Protein AF-A0A9D6IH78-F1 (afdb_monomer)

Solvent-accessible surface area (backbone atoms only — not comparable to full-atom values): 4354 Å² total; per-residue (Å²): 136,52,73,70,55,51,54,49,52,51,52,54,52,50,50,54,39,51,43,30,44,52,51,21,52,75,70,72,40,55,92,59,40,40,86,39,76,57,90,91,46,77,70,27,45,29,20,72,68,57,50,50,55,61,63,65,74,63,84,82,72,99,72,82,80,42,84,86,65,65,128

Secondary structure (DSSP, 8-state):
--HHHHHHHHHHHHHHHHHHHHHHHHTT-GGG-EEE--TTSS-EEE-HHHHHHHHHT-SS-SS---SS---

Radius of gyration: 13.11 Å; Cα contacts (8 Å, |Δi|>4): 65; chains: 1; bounding box: 28×25×34 Å

Nearest PDB structures (foldseek):
  8ebw-assembly1_D  TM=3.433E-01  e=7.745E+00  Homo sapiens
  9axt-assembly1_AN  TM=2.721E-01  e=8.291E+00  Schizosaccharomyces pombe

Foldseek 3Di:
DDPVVVVVLVVVLVVLQVLQCVLCVVVVNSVQWDFDDAPNDGTHTHHPVSNVVRNVVPPDDPDDQDPPGDD

Mean predicted aligned error: 7.55 Å

Structure (mmCIF, N/CA/C/O backbone):
data_AF-A0A9D6IH78-F1
#
_entry.id   AF-A0A9D6IH78-F1
#
loop_
_atom_site.group_PDB
_atom_site.id
_atom_site.type_symbol
_atom_site.label_atom_id
_atom_site.label_alt_id
_atom_site.label_comp_id
_atom_site.label_asym_id
_atom_site.label_entity_id
_atom_site.label_seq_id
_atom_site.pdbx_PDB_ins_code
_atom_site.Cartn_x
_atom_site.Cartn_y
_atom_site.Cartn_z
_atom_site.occupancy
_atom_site.B_iso_or_equiv
_atom_site.auth_seq_id
_atom_site.auth_comp_id
_atom_site.auth_asym_id
_atom_site.auth_atom_id
_atom_site.pdbx_PDB_model_num
ATOM 1 N N . MET A 1 1 ? -9.265 11.991 21.808 1.00 67.75 1 MET A N 1
ATOM 2 C CA . MET A 1 1 ? -9.491 10.729 21.090 1.00 67.75 1 MET A CA 1
ATOM 3 C C . MET A 1 1 ? -9.993 9.721 22.097 1.00 67.75 1 MET A C 1
ATOM 5 O O . MET A 1 1 ? -9.443 9.647 23.188 1.00 67.75 1 MET A O 1
ATOM 9 N N . THR A 1 2 ? -11.091 9.055 21.783 1.00 92.06 2 THR A N 1
ATOM 10 C CA . THR A 1 2 ? -11.633 7.934 22.551 1.00 92.06 2 THR A CA 1
ATOM 11 C C . THR A 1 2 ? -10.991 6.632 22.076 1.00 92.06 2 THR A C 1
ATOM 13 O O . THR A 1 2 ? -10.517 6.553 20.944 1.00 92.06 2 THR A O 1
ATOM 16 N N . GLU A 1 3 ? -11.023 5.592 22.906 1.00 92.25 3 GLU A N 1
ATOM 17 C CA . GLU A 1 3 ? -10.542 4.249 22.541 1.00 92.25 3 GLU A CA 1
ATOM 18 C C . GLU A 1 3 ? -11.196 3.735 21.241 1.00 92.25 3 GLU A C 1
ATOM 20 O O . GLU A 1 3 ? -10.542 3.166 20.369 1.00 92.25 3 GLU A O 1
ATOM 25 N N . THR A 1 4 ? -12.487 4.013 21.048 1.00 93.44 4 THR A N 1
ATOM 26 C CA . THR A 1 4 ? -13.222 3.644 19.829 1.00 93.44 4 THR A CA 1
ATOM 27 C C . THR A 1 4 ? -12.706 4.370 18.583 1.00 93.44 4 THR A C 1
ATOM 29 O O . THR A 1 4 ? -12.653 3.784 17.497 1.00 93.44 4 THR A O 1
ATOM 32 N N . GLU A 1 5 ? -12.326 5.643 18.717 1.00 93.00 5 GLU A N 1
ATOM 33 C CA . GLU A 1 5 ? -11.725 6.422 17.628 1.00 93.00 5 GLU A CA 1
ATOM 34 C C . GLU A 1 5 ? -10.327 5.888 17.291 1.00 93.00 5 GLU A C 1
ATOM 36 O O . GLU A 1 5 ? -10.020 5.689 16.118 1.00 93.00 5 GLU A O 1
ATOM 41 N N . GLU A 1 6 ? -9.514 5.565 18.300 1.00 93.12 6 GLU A N 1
ATOM 42 C CA . GLU A 1 6 ? -8.187 4.956 18.127 1.00 93.12 6 GLU A CA 1
ATOM 43 C C . GLU A 1 6 ? -8.252 3.628 17.370 1.00 93.12 6 GLU A C 1
ATOM 45 O O . 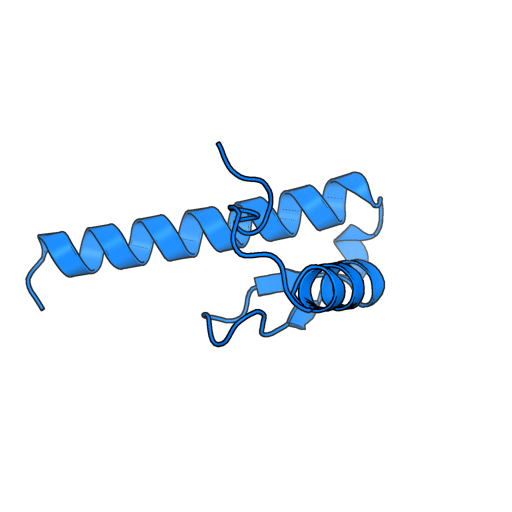GLU A 1 6 ? -7.562 3.448 16.364 1.00 93.12 6 GLU A O 1
ATOM 50 N N . LEU A 1 7 ? -9.134 2.721 17.793 1.00 94.56 7 LEU A N 1
ATOM 51 C CA . LEU A 1 7 ? -9.324 1.430 17.130 1.00 94.56 7 LEU A CA 1
ATOM 52 C C . LEU A 1 7 ? -9.830 1.586 15.692 1.00 94.56 7 LEU A C 1
ATOM 54 O O . LEU A 1 7 ? -9.423 0.835 14.802 1.00 94.56 7 LEU A O 1
ATOM 58 N N . SER A 1 8 ? -10.695 2.572 15.447 1.00 92.06 8 SER A N 1
ATOM 59 C CA . SER A 1 8 ? -11.177 2.878 14.097 1.00 92.06 8 SER A CA 1
ATOM 60 C C . SER A 1 8 ? -10.037 3.363 13.200 1.00 92.06 8 SER A C 1
ATOM 62 O O . SER A 1 8 ? -9.860 2.822 12.111 1.00 92.06 8 SER A O 1
ATOM 64 N N . HIS A 1 9 ? -9.201 4.283 13.691 1.00 89.69 9 HIS A N 1
ATOM 65 C CA . HIS A 1 9 ? -8.006 4.748 12.983 1.00 89.69 9 HIS A CA 1
ATOM 66 C C . HIS A 1 9 ? -7.017 3.606 12.700 1.00 89.69 9 HIS A C 1
ATOM 68 O O . HIS A 1 9 ? -6.504 3.490 11.587 1.00 89.69 9 HIS A O 1
ATOM 74 N N . MET A 1 10 ? -6.766 2.726 13.675 1.00 91.62 10 MET A N 1
ATOM 75 C CA . MET A 1 10 ? -5.891 1.564 13.484 1.00 91.62 10 MET A CA 1
ATOM 76 C C . MET A 1 10 ? -6.417 0.624 12.396 1.00 91.62 10 MET A C 1
ATOM 78 O O . MET A 1 10 ? -5.654 0.195 11.530 1.00 91.62 10 MET A O 1
ATOM 82 N N . ARG A 1 11 ? -7.720 0.326 12.410 1.00 93.19 11 ARG A N 1
ATOM 83 C CA . ARG A 1 11 ? -8.364 -0.512 11.391 1.00 93.19 11 ARG A CA 1
ATOM 84 C C . ARG A 1 11 ? -8.210 0.089 9.997 1.00 93.19 11 ARG A C 1
ATOM 86 O O . ARG A 1 11 ? -7.911 -0.643 9.055 1.00 93.19 11 ARG A O 1
ATOM 93 N N . ASP A 1 12 ? -8.409 1.393 9.865 1.00 89.69 12 ASP A N 1
ATOM 94 C CA . ASP A 1 12 ? -8.344 2.067 8.571 1.00 89.69 12 ASP A CA 1
ATOM 95 C C . ASP A 1 12 ? -6.898 2.109 8.039 1.00 89.69 12 ASP A C 1
ATOM 97 O O . ASP A 1 12 ? -6.672 1.870 6.852 1.00 89.69 12 ASP A O 1
ATOM 101 N N . ASN A 1 13 ? -5.904 2.263 8.920 1.00 89.06 13 ASN A N 1
ATOM 102 C CA . ASN A 1 13 ? -4.484 2.157 8.564 1.00 89.06 13 ASN A CA 1
ATOM 103 C C . ASN A 1 13 ? -4.093 0.741 8.102 1.00 89.06 13 ASN A C 1
ATOM 105 O O . ASN A 1 13 ? -3.345 0.589 7.131 1.00 89.06 13 ASN A O 1
ATOM 109 N N . ILE A 1 14 ? -4.601 -0.297 8.778 1.00 91.38 14 ILE A N 1
ATOM 110 C CA . ILE A 1 14 ? 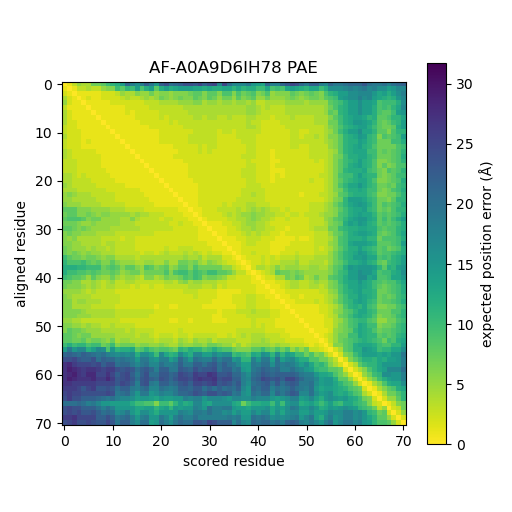-4.357 -1.698 8.401 1.00 91.38 14 ILE A CA 1
ATOM 111 C C . ILE A 1 14 ? -4.954 -1.981 7.025 1.00 91.38 14 ILE A C 1
ATOM 113 O O . ILE A 1 14 ? -4.253 -2.515 6.169 1.00 91.38 14 ILE A O 1
ATOM 117 N N . ARG A 1 15 ? -6.213 -1.582 6.794 1.00 90.88 15 ARG A N 1
ATOM 118 C CA . ARG A 1 15 ? -6.877 -1.732 5.490 1.00 90.88 15 ARG A CA 1
ATOM 119 C C . ARG A 1 15 ? -6.049 -1.093 4.385 1.00 90.88 15 ARG A C 1
ATOM 121 O O . ARG A 1 15 ? -5.614 -1.799 3.487 1.00 90.88 15 ARG A O 1
ATOM 128 N N . ARG A 1 16 ? -5.675 0.181 4.555 1.00 88.19 16 ARG A N 1
ATOM 129 C CA . ARG A 1 16 ? -4.840 0.916 3.593 1.00 88.19 16 ARG A CA 1
ATOM 130 C C . ARG A 1 16 ? -3.518 0.208 3.275 1.00 88.19 16 ARG A C 1
ATOM 132 O O . ARG A 1 16 ? -3.038 0.277 2.147 1.00 88.19 16 ARG A O 1
ATOM 139 N N . SER A 1 17 ? -2.917 -0.446 4.269 1.00 90.50 17 SER A N 1
ATOM 140 C CA . SER A 1 17 ? -1.661 -1.184 4.100 1.00 90.50 17 SER A CA 1
ATOM 141 C C . SER A 1 17 ? -1.859 -2.485 3.320 1.00 90.50 17 SER A C 1
ATOM 143 O O . SER A 1 17 ? -1.062 -2.786 2.435 1.00 90.50 17 SER A O 1
ATOM 145 N N . VAL A 1 18 ? -2.921 -3.240 3.618 1.00 91.56 18 VAL A N 1
ATOM 146 C CA . VAL A 1 18 ? -3.282 -4.469 2.888 1.00 91.56 18 VAL A CA 1
ATOM 147 C C . VAL A 1 18 ? -3.609 -4.142 1.434 1.00 91.56 18 VAL A C 1
ATOM 149 O O . VAL A 1 18 ? -3.035 -4.730 0.527 1.00 91.56 18 VAL A O 1
ATOM 152 N N . ASP A 1 19 ? -4.433 -3.125 1.230 1.00 89.19 19 ASP A N 1
ATOM 153 C CA . ASP A 1 19 ? -4.827 -2.578 -0.063 1.00 89.19 19 ASP A CA 1
ATOM 154 C C . ASP A 1 19 ? -3.621 -2.230 -0.958 1.00 89.19 19 ASP A C 1
ATOM 156 O O . ASP A 1 19 ? -3.569 -2.567 -2.144 1.00 89.19 19 ASP A O 1
ATOM 160 N N . ALA A 1 20 ? -2.601 -1.587 -0.383 1.00 89.81 20 ALA A N 1
ATOM 161 C CA . ALA A 1 20 ? -1.363 -1.267 -1.089 1.00 89.81 20 ALA A CA 1
ATOM 162 C C . ALA A 1 20 ? -0.566 -2.524 -1.488 1.00 89.81 20 ALA A C 1
ATOM 164 O O . ALA A 1 20 ? -0.047 -2.611 -2.605 1.00 89.81 20 ALA A O 1
ATOM 165 N N . LEU A 1 21 ? -0.509 -3.527 -0.608 1.00 90.12 21 LEU A N 1
ATOM 166 C CA . LEU A 1 21 ? 0.143 -4.801 -0.906 1.00 90.12 21 LEU A CA 1
ATOM 167 C C . LEU A 1 21 ? -0.606 -5.588 -1.984 1.00 90.12 21 LEU A C 1
ATOM 169 O O . LEU A 1 21 ? 0.041 -6.174 -2.848 1.00 90.12 21 LEU A O 1
ATOM 173 N N . GLU A 1 22 ? -1.939 -5.566 -1.992 1.00 91.00 22 GLU A N 1
ATOM 174 C CA . GLU A 1 22 ? -2.755 -6.189 -3.041 1.00 91.00 22 GLU A CA 1
ATOM 175 C C . GLU A 1 22 ? -2.507 -5.543 -4.410 1.00 91.00 22 GLU A C 1
ATOM 177 O O . GLU A 1 22 ? -2.357 -6.243 -5.415 1.00 91.00 22 GLU A O 1
ATOM 182 N N . LEU A 1 23 ? -2.355 -4.216 -4.457 1.00 88.94 23 LEU A N 1
ATOM 183 C C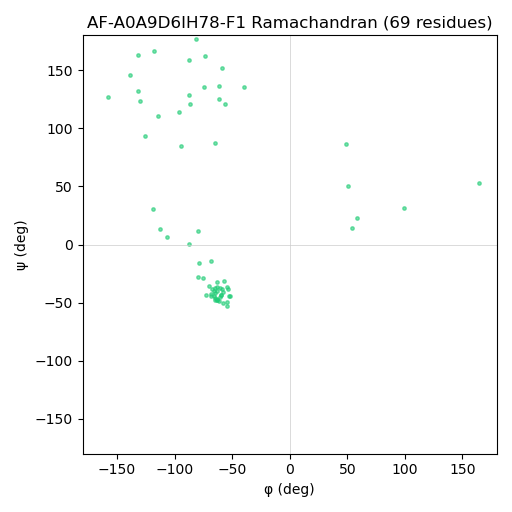A . LEU A 1 23 ? -1.948 -3.509 -5.673 1.00 88.94 23 LEU A CA 1
ATOM 184 C C . LEU A 1 23 ? -0.563 -3.957 -6.156 1.00 88.94 23 LEU A C 1
ATOM 186 O O . LEU A 1 23 ? -0.409 -4.305 -7.330 1.00 88.94 23 LEU A O 1
ATOM 190 N N . CYS A 1 24 ? 0.426 -4.003 -5.261 1.00 90.31 24 CYS A N 1
ATOM 191 C CA . CYS A 1 24 ? 1.777 -4.496 -5.556 1.00 90.31 24 CYS A CA 1
ATOM 192 C C . CYS A 1 24 ? 1.790 -5.968 -6.006 1.00 90.31 24 CYS A C 1
ATOM 194 O O . CYS A 1 24 ? 2.554 -6.359 -6.892 1.00 90.31 24 CYS A O 1
ATOM 196 N N . TRP A 1 25 ? 0.932 -6.795 -5.410 1.00 90.31 25 TRP A N 1
ATOM 197 C CA . TRP A 1 25 ? 0.754 -8.188 -5.796 1.00 90.31 25 TRP A CA 1
ATOM 198 C C . TRP A 1 25 ? 0.163 -8.294 -7.205 1.00 90.31 25 TRP A C 1
ATOM 200 O O . TRP A 1 25 ? 0.667 -9.046 -8.040 1.00 90.31 25 TRP A O 1
ATOM 210 N N . SER A 1 26 ? -0.858 -7.489 -7.512 1.00 90.44 26 SER A N 1
ATOM 211 C CA . SER A 1 26 ? -1.504 -7.469 -8.829 1.00 90.44 26 SER A CA 1
ATOM 212 C C . SER A 1 26 ? -0.557 -7.035 -9.954 1.00 90.44 26 SER A C 1
ATOM 214 O O . SER A 1 26 ? -0.658 -7.543 -11.068 1.00 90.44 26 SER A O 1
ATOM 216 N N . CYS A 1 27 ? 0.405 -6.149 -9.666 1.00 90.19 27 CYS A N 1
ATOM 217 C CA . CYS A 1 27 ? 1.406 -5.714 -10.638 1.00 90.19 27 CYS A CA 1
ATOM 218 C C . CYS A 1 27 ? 2.656 -6.610 -10.683 1.00 90.19 27 CYS A C 1
ATOM 220 O O . CYS A 1 27 ? 3.551 -6.337 -11.479 1.00 90.19 27 CYS A O 1
ATOM 222 N N . GLN A 1 28 ? 2.715 -7.672 -9.864 1.00 91.81 28 GLN A N 1
ATOM 223 C CA . GLN A 1 28 ? 3.818 -8.644 -9.792 1.00 91.81 28 GLN A CA 1
ATOM 224 C C . GLN A 1 28 ? 5.194 -8.028 -9.460 1.00 91.81 28 GLN A C 1
ATOM 226 O O . GLN A 1 28 ? 6.227 -8.631 -9.738 1.00 91.81 28 GLN A O 1
ATOM 231 N N . ARG A 1 29 ? 5.222 -6.845 -8.828 1.00 90.38 29 ARG A N 1
ATOM 232 C CA . ARG A 1 29 ? 6.451 -6.121 -8.434 1.00 90.38 29 ARG A CA 1
ATOM 233 C C . ARG A 1 29 ? 6.549 -5.923 -6.922 1.00 90.38 29 ARG A C 1
ATOM 235 O O . ARG A 1 29 ? 7.117 -4.943 -6.453 1.00 90.38 29 ARG A O 1
ATOM 242 N N . ILE A 1 30 ? 5.993 -6.854 -6.140 1.00 89.44 30 ILE A N 1
ATOM 243 C CA . ILE A 1 30 ? 5.956 -6.753 -4.672 1.00 89.44 30 ILE A CA 1
ATOM 244 C C . ILE A 1 30 ? 7.349 -6.608 -4.035 1.00 89.44 30 ILE A C 1
ATOM 246 O O . ILE A 1 30 ? 7.501 -5.922 -3.030 1.00 89.44 30 ILE A O 1
ATOM 250 N N . SER A 1 31 ? 8.377 -7.199 -4.649 1.00 93.81 31 SER A N 1
ATOM 251 C CA . SER A 1 31 ? 9.774 -7.092 -4.211 1.00 93.81 31 SER A CA 1
ATOM 252 C C . SER A 1 31 ? 10.378 -5.696 -4.375 1.00 93.81 31 SER A C 1
ATOM 254 O O . SER A 1 31 ? 11.452 -5.441 -3.845 1.00 93.81 31 SER A O 1
ATOM 256 N N . GLU A 1 32 ? 9.723 -4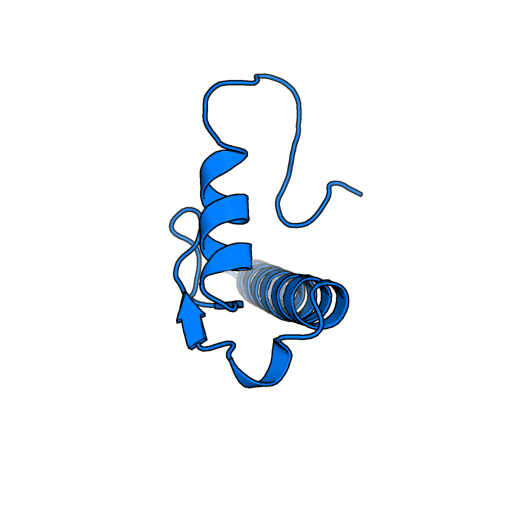.816 -5.129 1.00 94.19 32 GLU A N 1
ATOM 257 C CA . GLU A 1 32 ? 10.173 -3.451 -5.418 1.00 94.19 32 GLU A CA 1
ATOM 258 C C . GLU A 1 32 ? 9.360 -2.403 -4.650 1.00 94.19 32 GLU A C 1
ATOM 260 O O . GLU A 1 32 ? 9.470 -1.208 -4.921 1.00 94.19 32 GLU A O 1
ATOM 265 N N . CYS A 1 33 ? 8.475 -2.837 -3.750 1.00 93.94 33 CYS A N 1
ATOM 266 C CA . CYS A 1 33 ? 7.651 -1.908 -2.997 1.00 93.94 33 CYS A CA 1
ATOM 267 C C . CYS A 1 33 ? 8.500 -1.230 -1.919 1.00 93.94 33 CYS A C 1
ATOM 269 O O . CYS A 1 33 ? 9.281 -1.875 -1.222 1.00 93.94 33 CYS A O 1
ATOM 271 N N . GLU A 1 34 ? 8.335 0.081 -1.795 1.00 94.56 34 GLU A N 1
ATOM 272 C CA . GLU A 1 34 ? 9.039 0.939 -0.846 1.00 94.56 34 GLU A CA 1
ATOM 273 C C . GLU A 1 34 ? 8.018 1.831 -0.120 1.00 94.56 34 GLU A C 1
ATOM 275 O O . GLU A 1 34 ? 6.877 1.971 -0.583 1.00 94.56 34 GLU A O 1
ATOM 280 N N . PRO A 1 35 ? 8.382 2.440 1.024 1.00 93.31 35 PRO A N 1
ATOM 281 C CA . PRO A 1 35 ? 7.513 3.392 1.702 1.00 93.31 35 PRO A CA 1
ATOM 282 C C . PRO A 1 35 ? 7.112 4.559 0.785 1.00 93.31 35 PRO A C 1
ATOM 284 O O . PRO A 1 35 ? 7.951 5.329 0.321 1.00 93.31 35 PRO A O 1
ATOM 287 N N . ALA A 1 36 ? 5.809 4.722 0.570 1.00 89.31 36 ALA A N 1
ATOM 288 C CA . ALA A 1 36 ? 5.215 5.764 -0.249 1.00 89.31 36 ALA A CA 1
ATOM 289 C C . ALA A 1 36 ? 4.057 6.438 0.498 1.00 89.31 36 ALA A C 1
ATOM 291 O O . ALA A 1 36 ? 3.161 5.782 1.032 1.00 89.31 36 ALA A O 1
ATOM 292 N N . THR A 1 37 ? 4.050 7.771 0.500 1.00 85.12 37 THR A N 1
ATOM 293 C CA . THR A 1 37 ? 2.916 8.563 0.993 1.00 85.12 37 THR A CA 1
ATOM 294 C C . THR A 1 37 ? 1.914 8.782 -0.139 1.00 85.12 37 THR A C 1
ATOM 296 O O . THR A 1 37 ? 2.291 9.217 -1.236 1.00 85.12 37 THR A O 1
ATOM 299 N N . VAL A 1 38 ? 0.645 8.473 0.135 1.00 80.19 38 VAL A N 1
ATOM 300 C CA . VAL A 1 38 ? -0.495 8.610 -0.784 1.00 80.19 38 VAL A CA 1
ATOM 301 C C . VAL A 1 38 ? -1.616 9.356 -0.049 1.00 80.19 38 VAL A C 1
ATOM 303 O O . VAL A 1 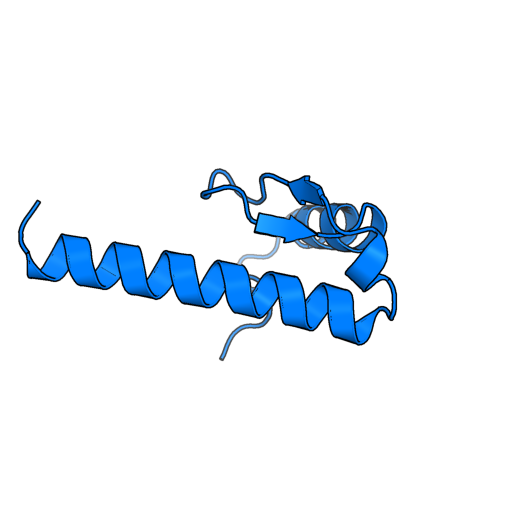38 ? -2.030 8.919 1.027 1.00 80.19 38 VAL A O 1
ATOM 306 N N . ASP A 1 39 ? -2.078 10.472 -0.621 1.00 72.50 39 ASP A N 1
ATOM 307 C CA . ASP A 1 39 ? -3.183 11.329 -0.142 1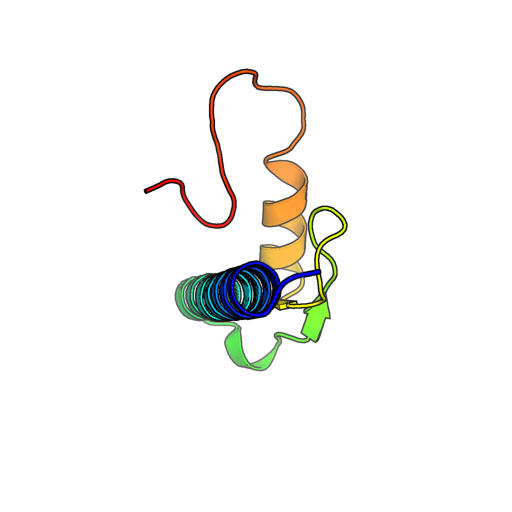.00 72.50 39 ASP A CA 1
ATOM 308 C C . ASP A 1 39 ? -3.085 11.742 1.332 1.00 72.50 39 ASP A C 1
ATOM 310 O O . ASP A 1 39 ? -4.014 11.521 2.109 1.00 72.50 39 ASP A O 1
ATOM 314 N N . ASP A 1 40 ? -1.920 12.268 1.726 1.00 76.00 40 ASP A N 1
ATOM 315 C CA . ASP A 1 40 ? -1.603 12.743 3.087 1.00 76.00 40 ASP A CA 1
ATOM 316 C C . ASP A 1 40 ? -1.847 11.715 4.216 1.00 76.00 40 ASP A C 1
ATOM 318 O O . ASP A 1 40 ? -1.851 12.050 5.402 1.00 76.00 40 ASP A O 1
ATOM 322 N N . GLY A 1 41 ? -2.027 10.440 3.857 1.00 77.81 41 GLY A N 1
ATOM 323 C CA . GLY A 1 41 ? -2.197 9.330 4.785 1.00 77.81 41 GLY A CA 1
ATOM 324 C C . GLY A 1 41 ? -0.872 8.803 5.348 1.00 77.81 41 GLY A C 1
ATOM 325 O O . GLY A 1 41 ? 0.211 9.236 4.941 1.00 77.81 41 GLY A O 1
ATOM 326 N N . PRO A 1 42 ? -0.931 7.825 6.271 1.00 84.12 42 PRO A N 1
ATOM 327 C CA . PRO A 1 42 ? 0.267 7.129 6.723 1.00 84.12 42 PRO A CA 1
ATOM 328 C C . PRO A 1 42 ? 0.979 6.444 5.544 1.00 84.12 42 PRO A C 1
ATOM 330 O O . PRO A 1 42 ? 0.324 6.059 4.568 1.00 84.12 42 PRO A O 1
ATOM 333 N N . PRO A 1 43 ? 2.310 6.273 5.626 1.00 89.00 43 PRO A N 1
ATOM 334 C CA . PRO A 1 43 ? 3.071 5.621 4.571 1.00 89.00 43 PRO A CA 1
ATOM 335 C C . PRO A 1 43 ? 2.593 4.179 4.374 1.00 89.00 43 PRO A C 1
ATOM 337 O O . PRO A 1 43 ? 2.405 3.435 5.337 1.00 89.00 43 PRO A O 1
ATOM 340 N N . VAL A 1 44 ? 2.439 3.786 3.113 1.00 92.50 44 VAL A N 1
ATOM 341 C CA . VAL A 1 44 ? 2.145 2.413 2.685 1.00 92.50 44 VAL A CA 1
ATOM 342 C C . VAL A 1 44 ? 3.279 1.889 1.809 1.00 92.50 44 VAL A C 1
ATOM 344 O O . VAL A 1 44 ? 4.120 2.663 1.365 1.00 92.50 44 VAL A O 1
ATOM 347 N N . TRP A 1 45 ? 3.325 0.584 1.555 1.00 93.62 45 TRP A N 1
ATOM 348 C CA . TRP A 1 45 ? 4.354 -0.017 0.704 1.00 93.62 45 TRP A CA 1
ATOM 349 C C . TRP A 1 45 ? 3.838 -0.175 -0.723 1.00 93.62 45 TRP A C 1
ATOM 351 O O . TRP A 1 45 ? 2.917 -0.953 -0.961 1.00 93.62 45 TRP A O 1
ATOM 361 N N . LEU A 1 46 ? 4.430 0.563 -1.665 1.00 93.31 46 LEU A N 1
ATOM 362 C CA . LEU A 1 46 ? 4.071 0.539 -3.085 1.00 93.31 46 LEU A CA 1
ATOM 363 C C . LEU A 1 46 ? 5.321 0.568 -3.965 1.00 93.31 46 LEU A C 1
ATOM 365 O O . LEU A 1 46 ? 6.299 1.229 -3.628 1.00 93.31 46 LEU A O 1
ATOM 369 N N . CYS A 1 47 ? 5.286 -0.099 -5.119 1.00 94.06 47 CYS A N 1
ATOM 370 C CA . CYS A 1 47 ? 6.291 0.121 -6.159 1.00 94.06 47 CYS A CA 1
ATOM 371 C C . CYS A 1 47 ? 6.046 1.477 -6.846 1.00 94.06 47 CYS A C 1
ATOM 373 O O . CYS A 1 47 ? 4.937 2.024 -6.778 1.00 94.06 47 CYS A O 1
ATOM 375 N N . SER A 1 48 ? 7.055 2.009 -7.544 1.00 91.38 48 SER A N 1
ATOM 376 C CA . SER A 1 48 ? 6.983 3.327 -8.197 1.00 91.38 48 SER A CA 1
ATOM 377 C C . SER A 1 48 ? 5.761 3.479 -9.106 1.00 91.38 48 SER A C 1
ATOM 379 O O . SER A 1 48 ? 5.055 4.482 -9.035 1.00 91.38 48 SER A O 1
ATOM 381 N N . ASP A 1 49 ? 5.461 2.459 -9.910 1.00 90.44 49 ASP A N 1
ATOM 382 C CA . ASP A 1 49 ? 4.367 2.495 -10.882 1.00 90.44 49 ASP A CA 1
ATOM 383 C C . ASP A 1 49 ? 3.003 2.519 -10.193 1.00 90.44 49 ASP A C 1
ATOM 385 O O . ASP A 1 49 ? 2.124 3.301 -10.565 1.00 90.44 49 ASP A O 1
ATOM 389 N N . CYS A 1 50 ? 2.819 1.682 -9.167 1.00 90.00 50 CYS A N 1
ATOM 390 C CA . CYS A 1 50 ? 1.592 1.682 -8.382 1.00 90.00 50 CYS A CA 1
ATOM 391 C C . CYS A 1 50 ? 1.424 3.024 -7.672 1.00 90.00 50 CYS A C 1
ATOM 393 O O . CYS A 1 50 ? 0.361 3.627 -7.802 1.00 90.00 50 CYS A O 1
ATOM 395 N N . ALA A 1 51 ? 2.468 3.551 -7.024 1.00 89.00 51 ALA A N 1
ATOM 396 C CA . ALA A 1 51 ? 2.436 4.860 -6.370 1.00 89.00 51 ALA A CA 1
ATOM 397 C C . ALA A 1 51 ? 2.075 5.997 -7.346 1.00 89.00 51 ALA A C 1
ATOM 399 O O . ALA A 1 51 ? 1.261 6.861 -7.020 1.00 89.00 51 ALA A O 1
ATOM 400 N N . THR A 1 52 ? 2.609 5.983 -8.569 1.00 87.00 52 THR A N 1
ATOM 401 C CA . THR A 1 52 ? 2.249 6.959 -9.607 1.00 87.00 52 THR A CA 1
ATOM 402 C C . THR A 1 52 ? 0.786 6.832 -10.025 1.00 87.00 52 THR A C 1
ATOM 404 O O . THR A 1 52 ? 0.074 7.835 -10.044 1.00 87.00 52 THR A O 1
ATOM 407 N N . ARG A 1 53 ? 0.298 5.616 -10.302 1.00 83.44 53 ARG A N 1
ATOM 408 C CA . ARG A 1 53 ? -1.112 5.377 -10.668 1.00 83.44 53 ARG A CA 1
ATOM 409 C C . ARG A 1 53 ? -2.076 5.841 -9.578 1.00 83.44 53 ARG A C 1
ATOM 411 O O . ARG A 1 53 ? -3.101 6.435 -9.887 1.00 83.44 53 ARG A O 1
ATOM 418 N N . SER A 1 54 ? -1.697 5.629 -8.320 1.00 79.25 54 SER A N 1
ATOM 419 C CA . SER A 1 54 ? -2.435 6.072 -7.130 1.00 79.25 54 SER A CA 1
ATOM 420 C C . SER A 1 54 ? -2.721 7.565 -7.153 1.00 79.25 54 SER A C 1
ATOM 422 O O . SER A 1 54 ? -3.855 7.993 -6.989 1.00 79.25 54 SER A O 1
ATOM 424 N N . ARG A 1 55 ? -1.678 8.354 -7.427 1.00 74.75 55 ARG A N 1
ATOM 425 C CA . ARG A 1 55 ? -1.733 9.820 -7.433 1.00 74.75 55 ARG A CA 1
ATOM 426 C C . ARG A 1 55 ? -2.445 10.371 -8.669 1.00 74.75 55 ARG A C 1
ATOM 428 O O . ARG A 1 55 ? -3.027 11.448 -8.620 1.00 74.75 55 ARG A O 1
ATOM 435 N N . LEU A 1 56 ? -2.390 9.648 -9.790 1.00 62.59 56 LEU A N 1
ATOM 436 C CA . LEU A 1 56 ? -3.000 10.055 -11.060 1.00 62.59 56 LEU A CA 1
ATOM 437 C C . LEU A 1 56 ? -4.512 9.820 -11.130 1.00 62.59 56 LEU A C 1
ATOM 439 O O . LEU A 1 56 ? -5.155 10.419 -11.982 1.00 62.59 56 LEU A O 1
ATOM 443 N N . HIS A 1 57 ? -5.098 9.009 -10.249 1.00 56.59 57 HIS A N 1
ATOM 444 C CA . HIS A 1 57 ? -6.556 8.884 -10.137 1.00 56.59 57 HIS A CA 1
ATOM 445 C C . HIS A 1 57 ? -7.201 10.035 -9.335 1.00 56.59 57 HIS A C 1
ATOM 447 O O . HIS A 1 57 ? -8.371 9.948 -8.971 1.00 56.59 57 HIS A O 1
ATOM 453 N N . HIS A 1 58 ? -6.462 11.112 -9.035 1.00 51.88 58 HIS A N 1
ATOM 454 C CA . HIS A 1 58 ? -6.928 12.266 -8.252 1.00 51.88 58 HIS A CA 1
ATOM 455 C C . HIS A 1 58 ? -7.078 13.634 -8.971 1.00 51.88 58 HIS A C 1
ATOM 457 O O . HIS A 1 58 ? -7.303 14.625 -8.275 1.00 51.88 58 HIS A O 1
ATOM 463 N N . PRO A 1 59 ? -7.053 13.784 -10.314 1.00 43.12 59 PRO A N 1
ATOM 464 C CA . PRO A 1 59 ? -7.427 15.043 -10.944 1.00 43.12 59 PRO A CA 1
ATOM 465 C C . PRO A 1 59 ? -8.910 15.021 -11.362 1.00 43.12 59 PRO A C 1
ATOM 467 O O . PRO A 1 59 ? -9.235 14.770 -12.516 1.00 43.12 59 PRO A O 1
ATOM 470 N N . GLY A 1 60 ? -9.816 15.349 -10.433 1.00 48.09 60 GLY A N 1
ATOM 471 C CA . GLY A 1 60 ? -11.038 16.079 -10.811 1.00 48.09 60 GLY A CA 1
ATOM 472 C C . GLY A 1 60 ? -12.376 15.347 -11.004 1.00 48.09 60 GLY A C 1
ATOM 473 O O . GLY A 1 60 ? -13.191 15.865 -11.762 1.00 48.09 60 GLY A O 1
ATOM 474 N N . GLU A 1 61 ? -12.691 14.253 -10.301 1.00 44.00 61 GLU A N 1
ATOM 475 C CA . GLU A 1 61 ? -14.061 13.695 -10.310 1.00 44.00 61 GLU A CA 1
ATOM 476 C C . GLU A 1 61 ? -14.758 13.766 -8.941 1.00 44.00 61 GLU A C 1
ATOM 478 O O . GLU A 1 61 ? -14.444 13.046 -7.992 1.00 44.00 61 GLU A O 1
A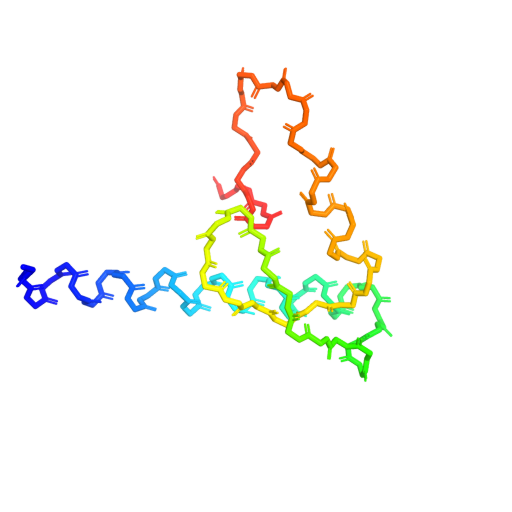TOM 483 N N . GLN A 1 62 ? -15.778 14.632 -8.865 1.00 44.47 62 GLN A N 1
ATOM 484 C CA . GLN A 1 62 ? -16.869 14.533 -7.896 1.00 44.47 62 GLN A CA 1
ATOM 485 C C . GLN A 1 62 ? -17.656 13.251 -8.197 1.00 44.47 62 GLN A C 1
ATOM 487 O O . GLN A 1 62 ? -18.609 13.268 -8.970 1.00 44.47 62 GLN A O 1
ATOM 492 N N . GLY A 1 63 ? -17.234 12.125 -7.626 1.00 42.12 63 GLY A N 1
ATOM 493 C CA . GLY A 1 63 ? -17.916 10.856 -7.880 1.00 42.12 63 GLY A CA 1
ATOM 494 C C . GLY A 1 63 ? -17.133 9.612 -7.489 1.00 42.12 63 GLY A C 1
ATOM 495 O O . GLY A 1 63 ? -16.990 8.720 -8.306 1.00 42.12 63 GLY A O 1
ATOM 496 N N . ARG A 1 64 ? -16.648 9.548 -6.242 1.00 47.84 64 ARG A N 1
ATOM 497 C CA . ARG A 1 64 ? -16.233 8.317 -5.534 1.00 47.84 64 ARG A CA 1
ATOM 498 C C . ARG A 1 64 ? -15.289 7.383 -6.318 1.00 47.84 64 ARG A C 1
ATOM 500 O O . ARG A 1 64 ? -15.707 6.358 -6.841 1.00 47.84 64 ARG A O 1
ATOM 507 N N . LEU A 1 65 ? -13.988 7.647 -6.223 1.00 47.19 65 LEU A N 1
ATOM 508 C CA . LEU A 1 65 ? -12.948 6.623 -6.362 1.00 47.19 65 LEU A CA 1
AT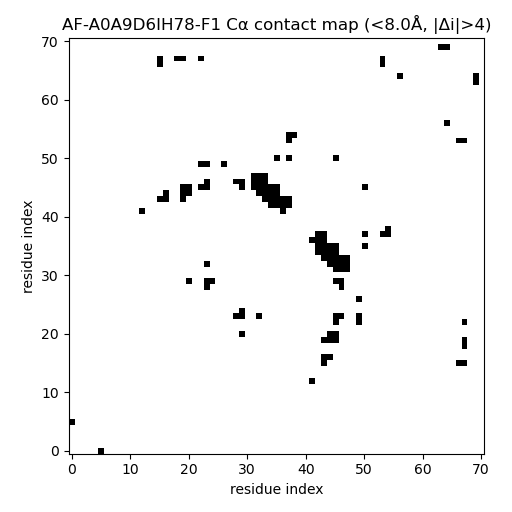OM 509 C C . LEU A 1 65 ? -12.058 6.678 -5.120 1.00 47.19 65 LEU A C 1
ATOM 511 O O . LEU A 1 65 ? -11.152 7.498 -5.008 1.00 47.19 65 LEU A O 1
ATOM 515 N N . THR A 1 66 ? -12.395 5.842 -4.138 1.00 57.69 66 THR A N 1
ATOM 516 C CA . THR A 1 66 ? -11.636 5.683 -2.897 1.00 57.69 66 THR A CA 1
ATOM 517 C C . THR A 1 66 ? -10.545 4.652 -3.115 1.00 57.69 66 THR A C 1
ATOM 519 O O . THR A 1 66 ? -10.838 3.503 -3.443 1.00 57.69 66 THR A O 1
ATOM 522 N N . TRP A 1 67 ? -9.305 5.073 -2.911 1.00 55.78 67 TRP A N 1
ATOM 523 C CA . TRP A 1 67 ? -8.156 4.200 -2.717 1.00 55.78 67 TRP A CA 1
ATOM 524 C C . TRP A 1 67 ? -8.492 2.967 -1.840 1.00 55.78 67 TRP A C 1
ATOM 526 O O . TRP A 1 67 ? -9.134 3.157 -0.804 1.00 55.78 67 TRP A O 1
ATOM 536 N N . PRO A 1 68 ? -8.067 1.736 -2.203 1.00 55.22 68 PRO A N 1
ATOM 537 C CA . PRO A 1 68 ? -7.482 1.336 -3.485 1.00 55.22 68 PRO A CA 1
ATOM 538 C C . PRO A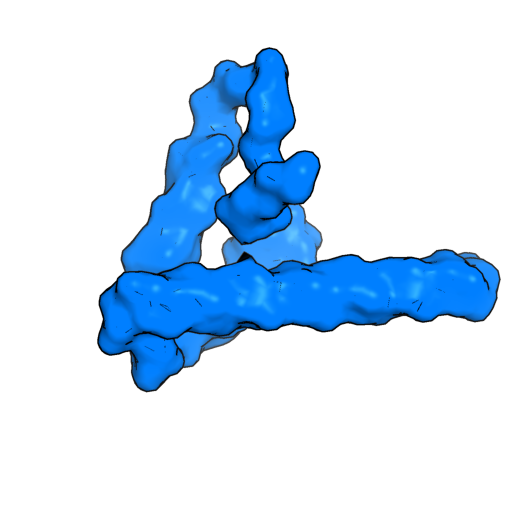 1 68 ? -8.569 1.116 -4.547 1.00 55.22 68 PRO A C 1
ATOM 540 O O . PRO A 1 68 ? -8.307 1.314 -5.725 1.00 55.22 68 PRO A O 1
ATOM 543 N N . PHE A 1 69 ? -9.780 0.744 -4.124 1.00 52.81 69 PHE A N 1
ATOM 544 C CA . PHE A 1 69 ? -10.978 0.519 -4.919 1.00 52.81 69 PHE A CA 1
ATOM 545 C C . PHE A 1 69 ? -12.170 0.656 -3.968 1.00 52.81 69 PHE A C 1
ATOM 547 O O . PHE A 1 69 ? -12.200 0.031 -2.908 1.00 52.81 69 PHE A O 1
ATOM 554 N N . GLY A 1 70 ? -13.149 1.493 -4.309 1.00 50.44 70 GLY A N 1
ATOM 555 C CA . GLY A 1 70 ? -14.358 1.623 -3.501 1.00 50.44 70 GLY A CA 1
ATOM 556 C C . GLY A 1 70 ? -15.110 0.302 -3.420 1.00 50.44 70 GLY A C 1
ATOM 557 O O . GLY A 1 70 ? -15.442 -0.274 -4.452 1.00 50.44 70 GLY A O 1
ATOM 558 N N . SER A 1 71 ? -15.375 -0.152 -2.191 1.00 42.22 71 SER A N 1
ATOM 559 C CA . SER A 1 71 ? -16.383 -1.182 -1.919 1.00 42.22 71 SER A CA 1
ATOM 560 C C . SER A 1 71 ? -17.784 -0.699 -2.280 1.00 42.22 71 SER A C 1
ATOM 562 O O . SER A 1 71 ? -18.082 0.513 -2.075 1.00 42.22 71 SER A O 1
#

pLDDT: mean 80.15, std 17.22, range [42.12, 94.56]

Sequence (71 aa):
MTETEELSHMRDNIRRSVDALELCWSCQRISECEPATVDDGPPVWLCSDCATRSRLHHPGEQGRLTWPFGS